Protein AF-A0A522Q6D1-F1 (afdb_monomer)

pLDDT: mean 88.83, std 11.64, range [47.38, 98.12]

Solvent-accessible surface area (backbone atoms only — not comparable to full-atom values): 7460 Å² total; per-residue (Å²): 108,64,66,53,30,51,50,44,46,63,46,35,60,57,50,41,53,47,41,77,34,38,74,61,51,54,44,28,52,67,78,32,62,85,37,71,59,26,69,77,54,32,71,72,56,48,38,50,52,52,27,51,51,35,51,48,55,59,75,37,49,87,76,43,77,50,68,68,51,44,51,51,53,50,54,54,27,53,53,38,43,49,53,30,52,53,47,65,69,43,72,79,61,72,93,60,76,89,62,89,65,49,74,68,56,49,51,52,50,53,54,51,27,54,53,47,38,53,51,44,49,51,52,29,50,51,26,49,56,57,62,71,48,88,128

Radius of gyration: 15.92 Å; Cα contacts (8 Å, |Δi|>4): 111; chains: 1; bounding box: 41×28×47 Å

Sequence (135 aa):
MKILGLLIVVYTPVMLLIHVGTSKILRAWNQHPTSWISRRLPPQRALRIEGMYWLLALAAWPLWHALGWKVVVVLFALIHLGIWAAGELTAGRKKKPAFTTSPSLNQIIIVFDSVEALVLTALGVIAVLFLTRPS

Foldseek 3Di:
DLVLLVVLLVLLVVLLCCLVCVVVLLCCLQPPCPDPSVVPPPPLNNLVSQLVSLVSVVVVVVLQPDPVLVVVSVVSNCVSVVVNVVCVVCVVPDDDRPDPQDPVNVVVSSVVSVVVNVSSVVSSVSSVVVNPDDD

Secondary structure (DSSP, 8-state):
-HHHHHHHHHHHHHHHHHHHHHHHHHHHHHH-TTSHHHHHS-HHHHHHHHHHHHHHHHHTGGG--SHHHHHHHHHHHHHHHHHHHHHHHHTTS----S----HHHHHHHHHHHHHHHHHHHHHHHHHHHHHTS--

Structure (mmCIF, N/CA/C/O backbone):
data_AF-A0A522Q6D1-F1
#
_entry.id   AF-A0A522Q6D1-F1
#
loop_
_atom_site.group_PDB
_atom_site.id
_atom_site.type_symbol
_atom_site.label_atom_id
_atom_site.label_alt_id
_atom_site.label_comp_id
_atom_site.label_asym_id
_atom_site.label_entity_id
_atom_site.label_seq_id
_atom_site.pdbx_PDB_ins_code
_atom_site.Cartn_x
_atom_site.Cartn_y
_atom_site.Cartn_z
_atom_site.occupancy
_atom_site.B_iso_or_equiv
_atom_site.auth_seq_id
_atom_site.auth_comp_id
_atom_site.auth_asym_id
_atom_site.auth_atom_id
_atom_site.pdbx_PDB_model_num
ATOM 1 N N . MET A 1 1 ? -19.100 -1.197 9.531 1.00 87.00 1 MET A N 1
ATOM 2 C CA . MET A 1 1 ? -17.678 -1.058 9.932 1.00 87.00 1 MET A CA 1
ATOM 3 C C . MET A 1 1 ? -16.920 -2.378 10.048 1.00 87.00 1 MET A C 1
ATOM 5 O O . MET A 1 1 ? -15.831 -2.443 9.497 1.00 87.00 1 MET A O 1
ATOM 9 N N . LYS A 1 2 ? -17.458 -3.436 10.685 1.00 90.31 2 LYS A N 1
ATOM 10 C CA . LYS A 1 2 ? -16.753 -4.735 10.799 1.00 90.31 2 LYS A CA 1
ATOM 11 C C . LYS A 1 2 ? -16.335 -5.335 9.444 1.00 90.31 2 LYS A C 1
ATOM 13 O O . LYS A 1 2 ? -15.220 -5.809 9.319 1.00 90.31 2 LYS A O 1
ATOM 18 N N . ILE A 1 3 ? -17.164 -5.212 8.403 1.00 94.44 3 ILE A N 1
ATOM 19 C CA . ILE A 1 3 ? -16.804 -5.664 7.045 1.00 94.44 3 ILE A CA 1
ATOM 20 C C . ILE A 1 3 ? -15.554 -4.939 6.518 1.00 94.44 3 ILE A C 1
ATOM 22 O O . ILE A 1 3 ? -14.639 -5.587 6.030 1.00 94.44 3 ILE A O 1
ATOM 26 N N . LEU A 1 4 ? -15.478 -3.610 6.660 1.00 92.81 4 LEU A N 1
ATOM 27 C CA . LEU A 1 4 ? -14.312 -2.838 6.212 1.00 92.81 4 LEU A CA 1
ATOM 28 C C . LEU A 1 4 ? -13.055 -3.209 7.007 1.00 92.81 4 LEU A C 1
ATOM 30 O O . LEU A 1 4 ? -12.002 -3.401 6.413 1.00 92.81 4 LEU A O 1
ATOM 34 N N . GLY A 1 5 ? -13.180 -3.385 8.327 1.00 92.38 5 GLY A N 1
ATOM 35 C CA . GLY A 1 5 ? -12.083 -3.883 9.161 1.00 92.38 5 GLY A CA 1
ATOM 36 C C . GLY A 1 5 ? -11.586 -5.258 8.707 1.00 92.38 5 GLY A C 1
ATOM 37 O O . GLY A 1 5 ? -10.384 -5.452 8.564 1.00 92.38 5 GLY A O 1
ATOM 38 N N . LEU A 1 6 ? -12.495 -6.190 8.400 1.00 95.62 6 LEU A N 1
ATOM 39 C CA . LEU A 1 6 ? -12.144 -7.518 7.888 1.00 95.62 6 LEU A CA 1
ATOM 40 C C . LEU A 1 6 ? -11.425 -7.436 6.539 1.00 95.62 6 LEU A C 1
ATOM 42 O O . LEU A 1 6 ? -10.409 -8.097 6.346 1.00 95.62 6 LEU A O 1
ATOM 46 N N . LEU A 1 7 ? -11.923 -6.606 5.621 1.00 96.06 7 LEU A N 1
ATOM 47 C CA . LEU A 1 7 ? -11.276 -6.395 4.329 1.00 96.06 7 LEU A CA 1
ATOM 48 C C . LEU A 1 7 ? -9.864 -5.822 4.499 1.00 96.06 7 LEU A C 1
ATOM 50 O O . LEU A 1 7 ? -8.955 -6.286 3.819 1.00 96.06 7 LEU A O 1
ATOM 54 N N . ILE A 1 8 ? -9.657 -4.882 5.430 1.00 95.50 8 ILE A N 1
ATOM 55 C CA . ILE A 1 8 ? -8.319 -4.351 5.729 1.00 95.50 8 ILE A CA 1
ATOM 56 C C . ILE A 1 8 ? -7.415 -5.485 6.204 1.00 95.50 8 ILE A C 1
ATOM 58 O O . ILE A 1 8 ? -6.366 -5.692 5.609 1.00 95.50 8 ILE A O 1
ATOM 62 N N . VAL A 1 9 ? -7.854 -6.284 7.181 1.00 95.75 9 VAL A N 1
ATOM 63 C CA . VAL A 1 9 ? -7.079 -7.426 7.696 1.00 95.75 9 VAL A CA 1
ATOM 64 C C . VAL A 1 9 ? -6.705 -8.422 6.594 1.00 95.75 9 VAL A C 1
ATOM 66 O O . VAL A 1 9 ? -5.594 -8.941 6.601 1.00 95.75 9 VAL A O 1
ATOM 69 N N . VAL A 1 10 ? -7.593 -8.678 5.629 1.00 95.62 10 VAL A N 1
ATOM 70 C CA . VAL A 1 10 ? -7.320 -9.588 4.502 1.00 95.62 10 VAL A CA 1
ATOM 71 C C . VAL A 1 10 ? -6.356 -8.975 3.483 1.00 95.62 10 VAL A C 1
ATOM 73 O O . VAL A 1 10 ? -5.505 -9.683 2.944 1.00 95.62 10 VAL A O 1
ATOM 76 N N . TYR A 1 11 ? -6.465 -7.675 3.206 1.00 94.62 11 TYR A N 1
ATOM 77 C CA . TYR A 1 11 ? -5.599 -7.007 2.233 1.00 94.62 11 TYR A CA 1
ATOM 78 C C . TYR A 1 11 ? -4.222 -6.643 2.799 1.00 94.62 11 TYR A C 1
ATOM 80 O O . TYR A 1 11 ? -3.256 -6.620 2.036 1.00 94.62 11 TYR A O 1
ATOM 88 N N . THR A 1 12 ? -4.092 -6.391 4.106 1.00 96.12 12 THR A N 1
ATOM 89 C CA . THR A 1 12 ? -2.816 -6.010 4.732 1.00 96.12 12 THR A CA 1
ATOM 90 C C . THR A 1 12 ? -1.689 -7.016 4.435 1.00 96.12 12 THR A C 1
ATOM 92 O O . THR A 1 12 ? -0.622 -6.564 4.031 1.00 96.12 12 THR A O 1
ATOM 95 N N . PRO A 1 13 ? -1.872 -8.351 4.523 1.00 96.75 13 PRO A N 1
ATOM 96 C CA . PRO A 1 13 ? -0.847 -9.316 4.121 1.00 96.75 13 PRO A CA 1
ATOM 97 C C . PRO A 1 13 ? -0.413 -9.181 2.660 1.00 96.75 13 PRO A C 1
ATOM 99 O O . PRO A 1 13 ? 0.773 -9.284 2.362 1.00 96.75 13 PRO A O 1
ATOM 102 N N . VAL A 1 14 ? -1.355 -8.931 1.744 1.00 95.25 14 VAL A N 1
ATOM 103 C CA . VAL A 1 14 ? -1.043 -8.739 0.318 1.00 95.25 14 VAL A CA 1
ATOM 104 C C . VAL A 1 14 ? -0.215 -7.472 0.126 1.00 95.25 14 VAL A C 1
ATOM 106 O O . VAL A 1 14 ? 0.802 -7.516 -0.560 1.00 95.25 14 VAL A O 1
ATOM 109 N N . MET A 1 15 ? -0.606 -6.374 0.773 1.00 96.75 15 MET A N 1
ATOM 110 C CA . MET A 1 15 ? 0.147 -5.119 0.753 1.00 96.75 15 MET A CA 1
ATOM 111 C C . MET A 1 15 ? 1.554 -5.302 1.328 1.00 96.75 15 MET A C 1
ATOM 113 O O . MET A 1 15 ? 2.536 -4.947 0.686 1.00 96.75 15 MET A O 1
ATOM 117 N N . LEU A 1 16 ? 1.682 -5.949 2.489 1.00 96.19 16 LEU A N 1
ATOM 118 C CA . LEU A 1 16 ? 2.983 -6.234 3.099 1.00 96.19 16 LEU A CA 1
ATOM 119 C C . LEU A 1 16 ? 3.884 -7.060 2.175 1.00 96.19 16 LEU A C 1
ATOM 121 O O . LEU A 1 16 ? 5.068 -6.760 2.053 1.00 96.19 16 LEU A O 1
ATOM 125 N N . LEU A 1 17 ? 3.336 -8.065 1.485 1.00 95.19 17 LEU A N 1
ATOM 126 C CA . LEU A 1 17 ? 4.088 -8.843 0.499 1.00 95.19 17 LEU A CA 1
ATOM 127 C C . LEU A 1 17 ? 4.575 -7.993 -0.680 1.00 95.19 17 LEU A C 1
ATOM 129 O O . LEU A 1 17 ? 5.667 -8.253 -1.189 1.00 95.19 17 LEU A O 1
ATOM 133 N N . ILE A 1 18 ? 3.793 -6.999 -1.109 1.00 93.44 18 ILE A N 1
ATOM 134 C CA . ILE A 1 18 ? 4.193 -6.061 -2.163 1.00 93.44 18 ILE A CA 1
ATOM 135 C C . ILE A 1 18 ? 5.361 -5.199 -1.669 1.00 93.44 18 ILE A C 1
ATOM 137 O O . ILE A 1 18 ? 6.434 -5.285 -2.261 1.00 93.44 18 ILE A O 1
ATOM 141 N N . HIS A 1 19 ? 5.210 -4.481 -0.551 1.00 94.25 19 HIS A N 1
ATOM 142 C CA . HIS A 1 19 ? 6.223 -3.523 -0.077 1.00 94.25 19 HIS A CA 1
ATOM 143 C C . HIS A 1 19 ? 7.509 -4.192 0.434 1.00 94.25 19 HIS A C 1
ATOM 145 O O . HIS A 1 19 ? 8.617 -3.761 0.120 1.00 94.25 19 HIS A O 1
ATOM 151 N N . VAL A 1 20 ? 7.412 -5.317 1.151 1.00 93.69 20 VAL A N 1
ATOM 152 C CA . VAL A 1 20 ? 8.608 -6.091 1.546 1.00 93.69 20 VAL A CA 1
ATOM 153 C C . VAL A 1 20 ? 9.256 -6.755 0.319 1.00 93.69 20 VAL A C 1
ATOM 155 O O . VAL A 1 20 ? 10.466 -6.990 0.274 1.00 93.69 20 VAL A O 1
ATOM 158 N N . GLY A 1 21 ? 8.455 -7.061 -0.703 1.00 91.19 21 GLY A N 1
ATOM 159 C CA . GLY A 1 21 ? 8.882 -7.680 -1.951 1.00 91.19 21 GLY A CA 1
ATOM 160 C C . GLY A 1 21 ? 9.395 -6.708 -3.014 1.00 91.19 21 GLY A C 1
ATOM 161 O O . GLY A 1 21 ? 9.888 -7.191 -4.041 1.00 91.19 21 GLY A O 1
ATOM 162 N N . THR A 1 22 ? 9.331 -5.387 -2.808 1.00 89.25 22 THR A N 1
ATOM 163 C CA . THR A 1 22 ? 9.507 -4.395 -3.883 1.00 89.25 22 THR A CA 1
ATOM 164 C C . THR A 1 22 ? 10.804 -4.567 -4.656 1.00 89.25 22 THR A C 1
ATOM 166 O O . THR A 1 22 ? 10.791 -4.591 -5.883 1.00 89.25 22 THR A O 1
ATOM 169 N N . SER A 1 23 ? 11.929 -4.807 -3.977 1.00 86.38 23 SER A N 1
ATOM 170 C CA . SER A 1 23 ? 13.214 -5.044 -4.657 1.00 86.38 23 SER A CA 1
ATOM 171 C C . SER A 1 23 ? 13.165 -6.223 -5.641 1.00 86.38 23 SER A C 1
ATOM 173 O O . SER A 1 23 ? 13.751 -6.162 -6.724 1.00 86.38 23 SER A O 1
ATOM 175 N N . LYS A 1 24 ? 12.461 -7.307 -5.287 1.00 89.75 24 LYS A N 1
ATOM 176 C CA . LYS A 1 24 ? 12.289 -8.481 -6.160 1.00 89.75 24 LYS A CA 1
ATOM 177 C C . LYS A 1 24 ? 11.301 -8.186 -7.285 1.00 89.75 24 LYS A C 1
ATOM 179 O O . LYS A 1 24 ? 11.537 -8.605 -8.416 1.00 89.75 24 LYS A O 1
ATOM 184 N N . ILE A 1 25 ? 10.228 -7.460 -6.981 1.00 89.06 25 ILE A N 1
ATOM 185 C CA . ILE A 1 25 ? 9.184 -7.079 -7.934 1.00 89.06 25 ILE A CA 1
ATOM 186 C C . ILE A 1 25 ? 9.749 -6.136 -9.007 1.00 89.06 25 ILE A C 1
ATOM 188 O O . ILE A 1 25 ? 9.647 -6.439 -10.195 1.00 89.06 25 ILE A O 1
ATOM 192 N N . LEU A 1 26 ? 10.446 -5.068 -8.608 1.00 86.50 26 LEU A N 1
ATOM 193 C CA . LEU A 1 26 ? 11.113 -4.137 -9.523 1.00 86.50 26 LEU A CA 1
ATOM 194 C C . LEU A 1 26 ? 12.141 -4.851 -10.403 1.00 86.50 26 LEU A C 1
ATOM 196 O O . LEU A 1 26 ? 12.180 -4.639 -11.617 1.00 86.50 26 LEU A O 1
ATOM 200 N N . ARG A 1 27 ? 12.948 -5.747 -9.818 1.00 87.56 27 ARG A N 1
ATOM 201 C CA . ARG A 1 27 ? 13.907 -6.554 -10.584 1.00 87.56 27 ARG A CA 1
ATOM 202 C C . ARG A 1 27 ? 13.199 -7.440 -11.606 1.00 87.56 27 ARG A C 1
ATOM 204 O O . ARG A 1 27 ? 13.630 -7.498 -12.754 1.00 87.56 27 ARG A O 1
ATOM 211 N N . ALA A 1 28 ? 12.108 -8.096 -11.216 1.00 88.75 28 ALA A N 1
ATOM 212 C CA . ALA A 1 28 ? 11.316 -8.921 -12.120 1.00 88.75 28 ALA A CA 1
ATOM 213 C C . ALA A 1 28 ? 10.739 -8.095 -13.279 1.00 88.75 28 ALA A C 1
ATOM 215 O O . ALA A 1 28 ? 10.846 -8.510 -14.432 1.00 88.75 28 ALA A O 1
ATOM 216 N N . TRP A 1 29 ? 10.196 -6.908 -13.009 1.00 88.12 29 TRP A N 1
ATOM 217 C CA . TRP A 1 29 ? 9.642 -6.037 -14.047 1.00 88.12 29 TRP A CA 1
ATOM 218 C C . TRP A 1 29 ? 10.698 -5.508 -15.019 1.00 88.12 29 TRP A C 1
ATOM 220 O O . TRP A 1 29 ? 10.436 -5.458 -16.220 1.00 88.12 29 TRP A O 1
ATOM 230 N N . ASN A 1 30 ? 11.886 -5.155 -1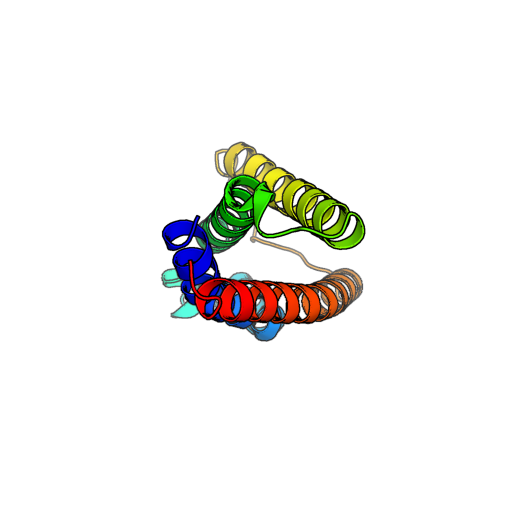4.521 1.00 83.94 30 ASN A N 1
ATOM 231 C CA . ASN A 1 30 ? 12.930 -4.522 -15.328 1.00 83.94 30 ASN A CA 1
ATOM 232 C C . ASN A 1 30 ? 13.850 -5.520 -16.049 1.00 83.94 30 ASN A C 1
ATOM 234 O O . ASN A 1 30 ? 14.241 -5.271 -17.185 1.00 83.94 30 ASN A O 1
ATOM 238 N N . GLN A 1 31 ? 14.210 -6.634 -15.406 1.00 86.94 31 GLN A N 1
ATOM 239 C CA . GLN A 1 31 ? 15.212 -7.583 -15.920 1.00 86.94 31 GLN A CA 1
ATOM 240 C C . GLN A 1 31 ? 14.590 -8.876 -16.459 1.00 86.94 31 GLN A C 1
ATOM 242 O O . GLN A 1 31 ? 15.162 -9.520 -17.336 1.00 86.94 31 GLN A O 1
ATOM 247 N N . HIS A 1 32 ? 13.410 -9.262 -15.962 1.00 86.31 32 HIS A N 1
ATOM 248 C CA . HIS A 1 32 ? 12.758 -10.527 -16.316 1.00 86.31 32 HIS A CA 1
ATOM 249 C C . HIS A 1 32 ? 11.273 -10.327 -16.669 1.00 86.31 32 HIS A C 1
ATOM 251 O O . HIS A 1 32 ? 10.389 -10.859 -15.982 1.00 86.31 32 HIS A O 1
ATOM 257 N N . PRO A 1 33 ? 10.953 -9.591 -17.751 1.00 82.56 33 PRO A N 1
ATOM 258 C CA . PRO A 1 33 ? 9.571 -9.265 -18.117 1.00 82.56 33 PRO A CA 1
ATOM 259 C C . PRO A 1 33 ? 8.700 -10.504 -18.396 1.00 82.56 33 PRO A C 1
ATOM 261 O O . PRO A 1 33 ? 7.479 -10.439 -18.281 1.00 82.56 33 PRO A O 1
ATOM 264 N N . THR A 1 34 ? 9.309 -11.651 -18.703 1.00 88.50 34 THR A N 1
ATOM 265 C CA . THR A 1 34 ? 8.631 -12.943 -18.911 1.00 88.50 34 THR A CA 1
ATOM 266 C C . THR A 1 34 ? 8.449 -13.768 -17.628 1.00 88.50 34 THR A C 1
ATOM 268 O O . THR A 1 34 ? 7.815 -14.828 -17.660 1.00 88.50 34 THR A O 1
ATOM 271 N N . SER A 1 35 ? 8.968 -13.306 -16.484 1.00 89.12 35 SER A N 1
ATOM 272 C CA . SER A 1 35 ? 8.866 -14.013 -15.203 1.00 89.12 35 SER A CA 1
ATOM 273 C C . SER A 1 35 ? 7.414 -14.188 -14.740 1.00 89.12 35 SER A C 1
ATOM 275 O O . SER A 1 35 ? 6.488 -13.500 -15.177 1.00 89.12 35 SER A O 1
ATOM 277 N N . TRP A 1 36 ? 7.186 -15.140 -13.831 1.00 92.75 36 TRP A N 1
ATOM 278 C CA . TRP A 1 36 ? 5.858 -15.353 -13.247 1.00 92.75 36 TRP A CA 1
ATOM 279 C C . TRP A 1 36 ? 5.342 -14.112 -12.497 1.00 92.75 36 TRP A C 1
ATOM 281 O O . TRP A 1 36 ? 4.168 -13.776 -12.642 1.00 92.75 36 TRP A O 1
ATOM 291 N N . ILE A 1 37 ? 6.223 -13.392 -11.786 1.00 88.44 37 ILE A N 1
ATOM 292 C CA . ILE A 1 37 ? 5.889 -12.151 -11.065 1.00 88.44 37 ILE A CA 1
ATOM 293 C C . ILE A 1 37 ? 5.394 -11.090 -12.050 1.00 88.44 37 ILE A C 1
ATOM 295 O O . ILE A 1 37 ? 4.284 -10.594 -11.893 1.00 88.44 37 ILE A O 1
ATOM 299 N N . SER A 1 38 ? 6.150 -10.816 -13.116 1.00 88.06 38 SER A N 1
ATOM 300 C CA . SER A 1 38 ? 5.778 -9.813 -14.125 1.00 88.06 38 SER A CA 1
ATOM 301 C C . SER A 1 38 ? 4.459 -10.139 -14.834 1.00 88.06 38 SER A C 1
ATOM 303 O O . SER A 1 38 ? 3.702 -9.233 -15.179 1.00 88.06 38 SER A O 1
ATOM 305 N N . ARG A 1 39 ? 4.146 -11.430 -15.013 1.00 89.38 39 ARG A N 1
ATOM 306 C CA . ARG A 1 39 ? 2.880 -11.880 -15.618 1.00 89.38 39 ARG A CA 1
ATOM 307 C C . ARG A 1 39 ? 1.685 -11.780 -14.670 1.00 89.38 39 ARG A C 1
ATOM 309 O O . ARG A 1 39 ? 0.597 -11.410 -15.104 1.00 89.38 39 ARG A O 1
ATOM 316 N N . ARG A 1 40 ? 1.844 -12.151 -13.396 1.00 91.75 40 ARG A N 1
ATOM 317 C CA . ARG A 1 40 ? 0.734 -12.203 -12.423 1.00 91.75 40 ARG A CA 1
ATOM 318 C C . ARG A 1 40 ? 0.491 -10.870 -11.727 1.00 91.75 40 ARG A C 1
ATOM 320 O O . ARG A 1 40 ? -0.667 -10.538 -11.470 1.00 91.75 40 ARG A O 1
ATOM 327 N N . LEU A 1 41 ? 1.555 -10.123 -11.466 1.00 91.06 41 LEU A N 1
ATOM 328 C CA . LEU A 1 41 ? 1.554 -8.830 -10.800 1.00 91.06 41 LEU A CA 1
ATOM 329 C C . LEU A 1 41 ? 2.301 -7.810 -11.677 1.00 91.06 41 LEU A C 1
ATOM 331 O O . LEU A 1 41 ? 3.407 -7.406 -11.333 1.00 91.06 41 LEU A O 1
ATOM 335 N N . PRO A 1 42 ? 1.754 -7.422 -12.843 1.00 90.19 42 PRO A N 1
ATOM 336 C CA . PRO A 1 42 ? 2.322 -6.329 -13.625 1.00 90.19 42 PRO A CA 1
ATOM 337 C C . PRO A 1 42 ? 2.177 -4.989 -12.874 1.00 90.19 42 PRO A C 1
ATOM 339 O O . PRO A 1 42 ? 1.277 -4.874 -12.035 1.00 90.19 42 PRO A O 1
ATOM 342 N N . PRO A 1 43 ? 2.967 -3.953 -13.224 1.00 88.31 43 PRO A N 1
ATOM 343 C CA . PRO A 1 43 ? 2.964 -2.662 -12.526 1.00 88.31 43 PRO A CA 1
ATOM 344 C C . PRO A 1 43 ? 1.564 -2.071 -12.318 1.00 88.31 43 PRO A C 1
ATOM 346 O O . PRO A 1 43 ? 1.189 -1.741 -11.200 1.00 88.31 43 PRO A O 1
ATOM 349 N N . GLN A 1 44 ? 0.732 -2.048 -13.366 1.00 88.94 44 GLN A N 1
ATOM 350 C CA . GLN A 1 44 ? -0.626 -1.499 -13.272 1.00 88.94 44 GLN A CA 1
ATOM 351 C C . GLN A 1 44 ? -1.510 -2.255 -12.276 1.00 88.94 44 GLN A C 1
ATOM 353 O O . GLN A 1 44 ? -2.382 -1.672 -11.637 1.00 88.94 44 GLN A O 1
ATOM 358 N N . ARG A 1 45 ? -1.310 -3.571 -12.145 1.00 91.06 45 ARG A N 1
ATOM 359 C CA . ARG A 1 45 ? -2.070 -4.376 -11.189 1.00 91.06 45 ARG A CA 1
ATOM 360 C C . ARG A 1 45 ? -1.614 -4.098 -9.759 1.00 91.06 45 ARG A C 1
ATOM 362 O O . ARG A 1 45 ? -2.478 -4.027 -8.895 1.00 91.06 45 ARG A O 1
ATOM 369 N N . ALA A 1 46 ? -0.310 -3.933 -9.527 1.00 92.00 46 ALA A N 1
ATOM 370 C CA . ALA A 1 46 ? 0.219 -3.550 -8.217 1.00 92.00 46 ALA A CA 1
ATOM 371 C C . ALA A 1 46 ? -0.344 -2.189 -7.777 1.00 92.00 46 ALA A C 1
ATOM 373 O O . ALA A 1 46 ? -1.001 -2.121 -6.744 1.00 92.00 46 ALA A O 1
ATOM 374 N N . LEU A 1 47 ? -0.259 -1.170 -8.644 1.00 91.81 47 LEU A N 1
ATOM 375 C CA . LEU A 1 47 ? -0.812 0.164 -8.373 1.00 91.81 47 LEU A CA 1
ATOM 376 C C . LEU A 1 47 ? -2.316 0.144 -8.072 1.00 91.81 47 LEU A C 1
ATOM 378 O O . LEU A 1 47 ? -2.780 0.845 -7.178 1.00 91.81 47 LEU A O 1
ATOM 382 N N . ARG A 1 48 ? -3.092 -0.678 -8.792 1.00 93.75 48 ARG A N 1
ATOM 383 C CA . ARG A 1 48 ? -4.525 -0.860 -8.505 1.00 93.75 48 ARG A CA 1
ATOM 384 C C . ARG A 1 48 ? -4.763 -1.479 -7.133 1.00 93.75 48 ARG A C 1
ATOM 386 O O . ARG A 1 48 ? -5.656 -1.025 -6.429 1.00 93.75 48 ARG A O 1
ATOM 393 N N . ILE A 1 49 ? -4.003 -2.511 -6.761 1.00 95.00 49 ILE A N 1
ATOM 394 C CA . ILE A 1 49 ? -4.130 -3.162 -5.447 1.00 95.00 49 ILE A CA 1
ATOM 395 C C . ILE A 1 49 ? -3.808 -2.160 -4.334 1.00 95.00 49 ILE A C 1
ATOM 397 O O . ILE A 1 49 ? -4.601 -2.023 -3.403 1.00 95.00 49 ILE A O 1
ATOM 401 N N . GLU A 1 50 ? -2.705 -1.424 -4.471 1.00 95.31 50 GLU A N 1
ATOM 402 C CA . GLU A 1 50 ? -2.297 -0.384 -3.523 1.00 95.31 50 GLU A CA 1
ATOM 403 C C . GLU A 1 50 ? -3.353 0.724 -3.413 1.00 95.31 50 GLU A C 1
ATOM 405 O O . GLU A 1 50 ? -3.821 1.042 -2.319 1.00 95.31 50 GLU A O 1
ATOM 410 N N . GLY A 1 51 ? -3.819 1.257 -4.546 1.00 95.12 51 GLY A N 1
ATOM 411 C CA . GLY A 1 51 ? -4.868 2.275 -4.578 1.00 95.12 51 GLY A CA 1
ATOM 412 C C . GLY A 1 51 ? -6.180 1.802 -3.943 1.00 95.12 51 GLY A C 1
ATOM 413 O O . GLY A 1 51 ? -6.785 2.525 -3.151 1.00 95.12 51 GLY A O 1
ATOM 414 N N . MET A 1 52 ? -6.606 0.567 -4.222 1.00 96.31 52 MET A N 1
ATOM 415 C CA . MET A 1 52 ? -7.801 -0.021 -3.607 1.00 96.31 52 MET A CA 1
ATOM 416 C C . MET A 1 52 ? -7.658 -0.180 -2.091 1.00 96.31 52 MET A C 1
ATOM 418 O O . MET A 1 52 ? -8.614 0.099 -1.365 1.00 96.31 52 MET A O 1
ATOM 422 N N . TYR A 1 53 ? -6.486 -0.594 -1.603 1.00 97.19 53 TYR A N 1
ATOM 423 C CA . TYR A 1 53 ? -6.233 -0.687 -0.167 1.00 97.19 53 TYR A CA 1
ATOM 424 C C . TYR A 1 53 ? -6.348 0.678 0.514 1.00 97.19 53 TYR A C 1
ATOM 426 O O . TYR A 1 53 ? -7.020 0.808 1.538 1.00 97.19 53 TYR A O 1
ATOM 434 N N . TRP A 1 54 ? -5.757 1.716 -0.071 1.00 97.81 54 TRP A N 1
ATOM 435 C CA . TRP A 1 54 ? -5.813 3.054 0.510 1.00 97.81 54 TRP A CA 1
ATOM 436 C C . TRP A 1 54 ? -7.209 3.692 0.421 1.00 97.81 54 TRP A C 1
ATOM 438 O O . TRP A 1 54 ? -7.622 4.374 1.360 1.00 97.81 54 TRP A O 1
ATOM 448 N N . LEU A 1 55 ? -7.996 3.399 -0.623 1.00 97.38 55 LEU A N 1
ATOM 449 C CA . LEU A 1 55 ? -9.428 3.740 -0.655 1.00 97.38 55 LEU A CA 1
ATOM 450 C C . LEU A 1 55 ? -10.207 3.034 0.454 1.00 97.38 55 LEU A C 1
ATOM 452 O O . LEU A 1 55 ? -11.049 3.652 1.104 1.00 97.38 55 LEU A O 1
ATOM 456 N N . LEU A 1 56 ? -9.925 1.752 0.685 1.00 97.06 56 LEU A N 1
ATOM 457 C CA . LEU A 1 56 ? -10.543 0.993 1.764 1.00 97.06 56 LEU A CA 1
ATOM 458 C C . LEU A 1 56 ? -10.177 1.583 3.132 1.00 97.06 56 LEU A C 1
ATOM 460 O O . LEU A 1 56 ? -11.055 1.727 3.984 1.00 97.06 56 LEU A O 1
ATOM 464 N N . ALA A 1 57 ? -8.917 1.977 3.325 1.00 96.62 57 ALA A N 1
ATOM 465 C CA . ALA A 1 57 ? -8.471 2.652 4.535 1.00 96.62 57 ALA A CA 1
ATOM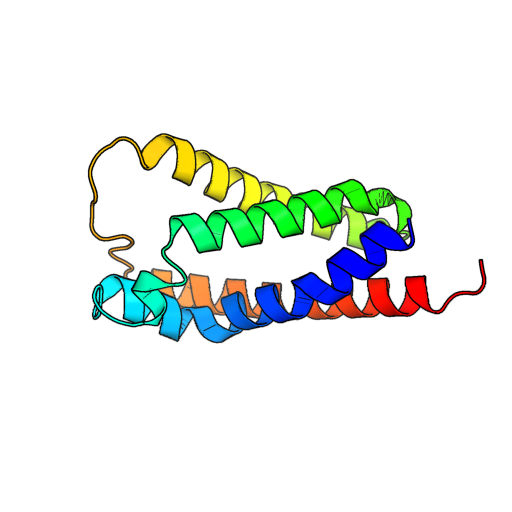 466 C C . ALA A 1 57 ? -9.202 3.992 4.731 1.00 96.62 57 ALA A C 1
ATOM 468 O O . ALA A 1 57 ? -9.702 4.257 5.821 1.00 96.62 57 ALA A O 1
ATOM 469 N N . LEU A 1 58 ? -9.361 4.805 3.684 1.00 97.62 58 LEU A N 1
ATOM 470 C CA . LEU A 1 58 ? -10.158 6.037 3.753 1.00 97.62 58 LEU A CA 1
ATOM 471 C C . LEU A 1 58 ? -11.635 5.759 4.074 1.00 97.62 58 LEU A C 1
ATOM 473 O O . LEU A 1 58 ? -12.205 6.410 4.948 1.00 97.62 58 LEU A O 1
ATOM 477 N N . ALA A 1 59 ? -12.249 4.768 3.425 1.00 97.00 59 ALA A N 1
ATOM 478 C CA . ALA A 1 59 ? -13.639 4.378 3.674 1.00 97.00 59 ALA A CA 1
ATOM 479 C C . ALA A 1 59 ? -13.849 3.855 5.108 1.00 97.00 59 ALA A C 1
ATOM 481 O O . ALA A 1 59 ? -14.911 4.036 5.704 1.00 97.00 59 ALA A O 1
ATOM 482 N N . ALA A 1 60 ? -12.816 3.252 5.694 1.00 95.44 60 ALA A N 1
ATOM 483 C CA . ALA A 1 60 ? -12.768 2.804 7.077 1.00 95.44 60 ALA A CA 1
ATOM 484 C C . ALA A 1 60 ? -12.565 3.946 8.094 1.00 95.44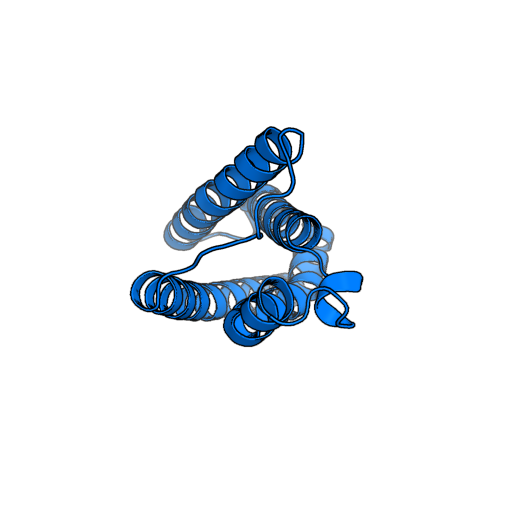 60 ALA A C 1
ATOM 486 O O . ALA A 1 60 ? -12.149 3.681 9.218 1.00 95.44 60 ALA A O 1
ATOM 487 N N . TRP A 1 61 ? -12.890 5.198 7.748 1.00 95.12 61 TRP A N 1
ATOM 488 C CA . TRP A 1 61 ? -12.614 6.395 8.554 1.00 95.12 61 TRP A CA 1
ATOM 489 C C . TRP A 1 61 ? -12.906 6.282 10.063 1.00 95.12 61 TRP A C 1
ATOM 491 O O . TRP A 1 61 ? -12.046 6.670 10.858 1.00 95.12 61 TRP A O 1
ATOM 501 N N . PRO A 1 62 ? -14.053 5.724 10.506 1.00 93.12 62 PRO A N 1
ATOM 502 C CA . PRO A 1 62 ? -14.331 5.546 11.931 1.00 93.12 62 PRO A CA 1
ATOM 503 C C . PRO A 1 62 ? -13.365 4.617 12.686 1.00 93.12 62 PRO A C 1
ATOM 505 O O . PRO A 1 62 ? -13.319 4.700 13.909 1.00 93.12 62 PRO A O 1
ATOM 508 N N . LEU A 1 63 ? -12.600 3.745 12.010 1.00 93.25 63 LEU A N 1
ATOM 509 C CA . LEU A 1 63 ? -11.596 2.889 12.666 1.00 93.25 63 LEU A CA 1
ATOM 510 C C . LEU A 1 63 ? -10.414 3.711 13.207 1.00 93.25 63 LEU A C 1
ATOM 512 O O . LEU A 1 63 ? -9.769 3.315 14.179 1.00 93.25 63 LEU A O 1
ATOM 516 N N . TRP A 1 64 ? -10.136 4.871 12.612 1.00 94.31 64 TRP A N 1
ATOM 517 C CA . TRP A 1 64 ? -8.972 5.699 12.929 1.00 94.31 64 TRP A CA 1
ATOM 518 C C . TRP A 1 64 ? -9.316 6.730 14.006 1.00 94.31 64 TRP A C 1
ATOM 520 O O . TRP A 1 64 ? -9.451 7.919 13.730 1.00 94.31 64 TRP A O 1
ATOM 530 N N . HIS A 1 65 ? -9.500 6.291 15.252 1.00 90.69 65 HIS A N 1
ATOM 531 C CA . HIS A 1 65 ? -9.954 7.187 16.325 1.00 90.69 65 HIS A CA 1
ATOM 532 C C . HIS A 1 65 ? -8.997 8.360 16.598 1.00 90.69 65 HIS A C 1
ATOM 534 O O . HIS A 1 65 ? -9.445 9.495 16.757 1.00 90.69 65 HIS A O 1
ATOM 540 N N . ALA A 1 66 ? -7.687 8.104 16.643 1.00 95.00 66 ALA A N 1
ATOM 541 C CA . ALA A 1 66 ? -6.699 9.145 16.909 1.00 95.00 66 ALA A CA 1
ATOM 542 C C . ALA A 1 66 ? -6.433 10.000 15.661 1.00 95.00 66 ALA A C 1
ATOM 544 O O . ALA A 1 66 ? -6.274 9.472 14.559 1.00 95.00 66 ALA A O 1
ATOM 545 N N . LEU A 1 67 ? -6.298 11.318 15.851 1.00 96.06 67 LEU A N 1
ATOM 546 C CA . LEU A 1 67 ? -5.99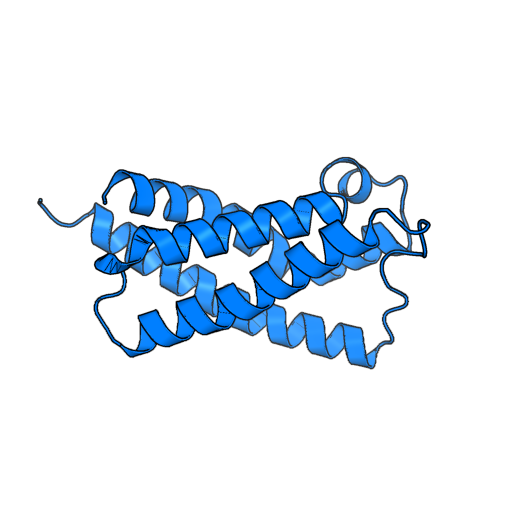8 12.261 14.767 1.00 96.06 67 LEU A CA 1
ATOM 547 C C . LEU A 1 67 ? -4.720 11.880 14.002 1.00 96.06 67 LEU A C 1
ATOM 549 O O . LEU A 1 67 ? -4.700 11.965 12.779 1.00 96.06 67 LEU A O 1
ATOM 553 N N . GLY A 1 68 ? -3.693 11.386 14.702 1.00 96.25 68 GLY A N 1
ATOM 554 C CA . GLY A 1 68 ? -2.452 10.926 14.074 1.00 96.25 68 GLY A CA 1
ATOM 555 C C . GLY A 1 68 ? -2.682 9.846 13.010 1.00 96.25 68 GLY A C 1
ATOM 556 O O . GLY A 1 68 ? -2.166 9.963 11.904 1.00 96.25 68 GLY A O 1
ATOM 557 N N . TRP A 1 69 ? -3.531 8.850 13.286 1.00 96.62 69 TRP A N 1
ATOM 558 C CA . TRP A 1 69 ? -3.841 7.790 12.316 1.00 96.62 69 TRP A CA 1
ATOM 559 C C . TRP A 1 69 ? -4.623 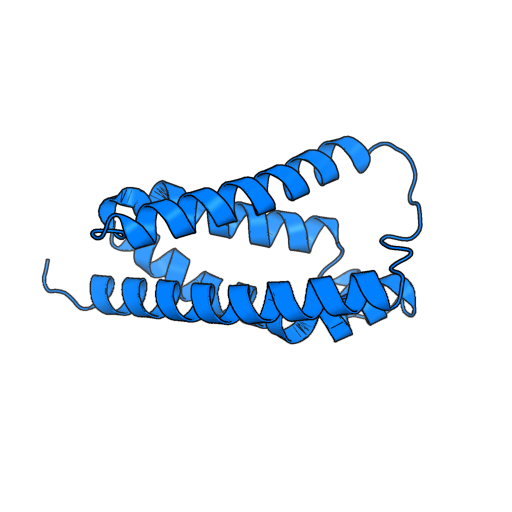8.302 11.112 1.00 96.62 69 TRP A C 1
ATOM 561 O O . TRP A 1 69 ? -4.363 7.875 9.992 1.00 96.62 69 TRP A O 1
ATOM 571 N N . LYS A 1 70 ? -5.531 9.259 11.317 1.00 96.81 70 LYS A N 1
ATOM 572 C CA . LYS A 1 70 ? -6.244 9.918 10.215 1.00 96.81 70 LYS A CA 1
ATOM 573 C C . LYS A 1 70 ? -5.283 10.640 9.278 1.00 96.81 70 LYS A C 1
ATOM 575 O O . LYS A 1 70 ? -5.390 10.482 8.067 1.00 96.81 70 LYS A O 1
ATOM 580 N N . VAL A 1 71 ? -4.330 11.390 9.836 1.00 97.88 71 VAL A N 1
ATOM 581 C CA . VAL A 1 71 ? -3.298 12.084 9.053 1.00 97.88 71 VAL A CA 1
ATOM 582 C C . VAL A 1 71 ? -2.452 11.081 8.273 1.00 97.88 71 VAL A C 1
ATOM 584 O O . VAL A 1 71 ? -2.289 11.247 7.068 1.00 97.88 71 VAL A O 1
ATOM 587 N N . VAL A 1 72 ? -1.980 10.011 8.922 1.00 97.56 72 VAL A N 1
ATOM 588 C CA . VAL A 1 72 ? -1.208 8.945 8.260 1.00 97.56 72 VAL A CA 1
ATOM 589 C C . VAL A 1 72 ? -1.995 8.336 7.096 1.00 97.56 72 VAL A C 1
ATOM 591 O O . VAL A 1 72 ? -1.484 8.290 5.981 1.00 97.56 72 VAL A O 1
ATOM 594 N N . VAL A 1 73 ? -3.252 7.937 7.317 1.00 97.62 73 VAL A N 1
ATOM 595 C CA . VAL A 1 73 ? -4.098 7.345 6.267 1.00 97.62 73 VAL A CA 1
ATOM 596 C C . VAL A 1 73 ? -4.308 8.310 5.101 1.00 97.62 73 VAL A C 1
ATOM 598 O O . VAL A 1 73 ? -4.188 7.897 3.952 1.00 97.62 73 VAL A O 1
ATOM 601 N N . VAL A 1 74 ? -4.578 9.591 5.371 1.00 98.12 74 VAL A N 1
ATOM 602 C CA . VAL A 1 74 ? -4.753 10.601 4.316 1.00 98.12 74 VAL A CA 1
ATOM 603 C C . VAL A 1 74 ? -3.466 10.799 3.517 1.00 98.12 74 VAL A C 1
ATOM 605 O O . VAL A 1 74 ? -3.522 10.789 2.291 1.00 98.12 74 VAL A O 1
ATOM 608 N N . LEU A 1 75 ? -2.314 10.945 4.177 1.00 97.75 75 LEU A N 1
ATOM 609 C CA . LEU A 1 75 ? -1.033 11.167 3.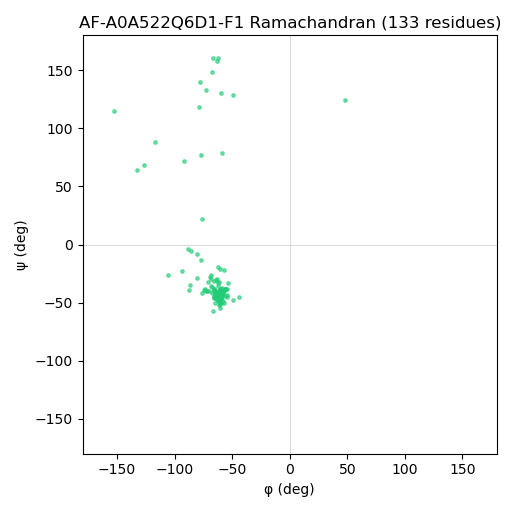497 1.00 97.75 75 LEU A CA 1
ATOM 610 C C . LEU A 1 75 ? -0.676 10.005 2.568 1.00 97.75 75 LEU A C 1
ATOM 612 O O . LEU A 1 75 ? -0.399 10.222 1.389 1.00 97.75 75 LEU A O 1
ATOM 616 N N . PHE A 1 76 ? -0.732 8.774 3.074 1.00 97.06 76 PHE A N 1
ATOM 617 C CA . PHE A 1 76 ? -0.428 7.601 2.262 1.00 97.06 76 PHE A CA 1
ATOM 618 C C . PHE A 1 76 ? -1.454 7.389 1.146 1.00 97.06 76 PHE A C 1
ATOM 620 O O . PHE A 1 76 ? -1.065 7.064 0.023 1.00 97.06 76 PHE A O 1
ATOM 627 N N . ALA A 1 77 ? -2.740 7.638 1.404 1.00 97.19 77 ALA A N 1
ATOM 628 C CA . ALA A 1 77 ? -3.750 7.550 0.361 1.00 97.19 77 ALA A CA 1
ATOM 629 C C . ALA A 1 77 ? -3.527 8.582 -0.748 1.00 97.19 77 ALA A C 1
ATOM 631 O O . ALA A 1 77 ? -3.626 8.236 -1.920 1.00 97.19 77 ALA A O 1
ATOM 632 N N . LEU A 1 78 ? -3.163 9.824 -0.421 1.0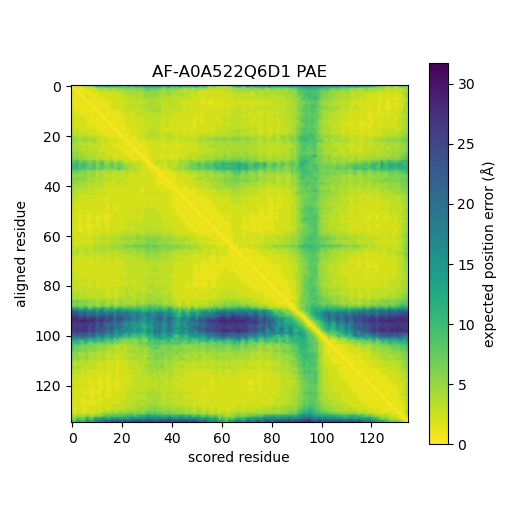0 97.75 78 LEU A N 1
ATOM 633 C CA . LEU A 1 78 ? -2.850 10.834 -1.436 1.00 97.75 78 LEU A CA 1
ATOM 634 C C . LEU A 1 78 ? -1.684 10.402 -2.333 1.00 97.75 78 LEU A C 1
ATOM 636 O O . LEU A 1 78 ? -1.779 10.539 -3.553 1.00 97.75 78 LEU A O 1
ATOM 640 N N . ILE A 1 79 ? -0.621 9.841 -1.747 1.00 94.75 79 ILE A N 1
ATOM 641 C CA . ILE A 1 79 ? 0.537 9.335 -2.498 1.00 94.75 79 ILE A CA 1
ATOM 642 C C . ILE A 1 79 ? 0.098 8.224 -3.460 1.00 94.75 79 ILE A C 1
ATOM 644 O O . ILE A 1 79 ? 0.300 8.333 -4.670 1.00 94.75 79 ILE A O 1
ATOM 648 N N . HIS A 1 80 ? -0.561 7.186 -2.951 1.00 95.75 80 HIS A N 1
ATOM 649 C CA . HIS A 1 80 ? -0.886 5.999 -3.743 1.00 95.75 80 HIS A CA 1
ATOM 650 C C . HIS A 1 80 ? -1.979 6.247 -4.774 1.00 95.75 80 HIS A C 1
ATOM 652 O O . HIS A 1 80 ? -1.870 5.786 -5.908 1.00 95.75 80 HIS A O 1
ATOM 658 N N . LEU A 1 81 ? -3.014 7.013 -4.424 1.00 96.25 81 LEU A N 1
ATOM 659 C CA . LEU A 1 81 ? -4.060 7.380 -5.376 1.00 96.25 81 LEU A CA 1
ATOM 660 C C . LEU A 1 81 ? -3.523 8.325 -6.449 1.00 96.25 81 LEU A C 1
ATOM 662 O O . LEU A 1 81 ? -3.902 8.188 -7.610 1.00 96.25 81 LEU A O 1
ATOM 666 N N . GLY A 1 82 ? -2.604 9.228 -6.096 1.00 94.69 82 GLY A N 1
ATOM 667 C CA . GLY A 1 82 ? -1.910 10.081 -7.058 1.00 94.69 82 GLY A CA 1
ATOM 668 C C . GLY A 1 82 ? -1.069 9.271 -8.047 1.00 94.69 82 GLY A C 1
ATOM 669 O O . GLY A 1 82 ? -1.202 9.455 -9.259 1.00 94.69 82 GLY A O 1
ATOM 670 N N . ILE A 1 83 ? -0.253 8.333 -7.551 1.00 90.88 83 ILE A N 1
ATOM 671 C CA . ILE A 1 83 ? 0.572 7.451 -8.394 1.00 90.88 83 ILE A CA 1
ATOM 672 C C . ILE A 1 83 ? -0.313 6.545 -9.256 1.00 90.88 83 ILE A C 1
ATOM 674 O O . ILE A 1 83 ? -0.067 6.412 -10.456 1.00 90.88 83 ILE A O 1
ATOM 678 N N . TRP A 1 84 ? -1.365 5.953 -8.687 1.00 93.19 84 TRP A N 1
ATOM 679 C CA . TRP A 1 84 ? -2.294 5.114 -9.440 1.00 93.19 84 TRP A CA 1
ATOM 680 C C . TRP A 1 84 ? -3.011 5.908 -10.540 1.00 93.19 84 TRP A C 1
ATOM 682 O O . TRP A 1 84 ? -3.015 5.469 -11.693 1.00 93.19 84 TRP A O 1
ATOM 692 N N . ALA A 1 85 ? -3.539 7.098 -10.235 1.00 90.38 85 ALA A N 1
ATOM 693 C CA . ALA A 1 85 ? -4.183 7.965 -11.221 1.00 90.38 85 ALA A CA 1
ATOM 694 C C . ALA A 1 85 ? -3.213 8.371 -12.341 1.00 90.38 85 ALA A C 1
ATOM 696 O O . ALA A 1 85 ? -3.554 8.271 -13.521 1.00 90.38 85 ALA A O 1
ATOM 697 N N . ALA A 1 86 ? -1.980 8.755 -11.997 1.00 88.94 86 ALA A N 1
ATOM 698 C CA . ALA A 1 86 ? -0.937 9.039 -12.981 1.00 88.94 86 ALA A CA 1
ATOM 699 C C . ALA A 1 86 ? -0.623 7.808 -13.852 1.00 88.94 86 ALA A C 1
ATOM 701 O O . ALA A 1 86 ? -0.451 7.937 -15.068 1.00 88.94 86 ALA A O 1
ATOM 702 N N . GLY A 1 87 ? -0.600 6.614 -13.255 1.00 84.12 87 GLY A N 1
ATOM 703 C CA . GLY A 1 87 ? -0.433 5.339 -13.951 1.00 84.12 87 GLY A CA 1
ATOM 704 C C . GLY A 1 87 ? -1.553 5.050 -14.954 1.00 84.12 87 GLY A C 1
ATOM 705 O O . GLY A 1 87 ? -1.273 4.720 -16.104 1.00 84.12 87 GLY A O 1
ATOM 706 N N . GLU A 1 88 ? -2.823 5.229 -14.575 1.00 85.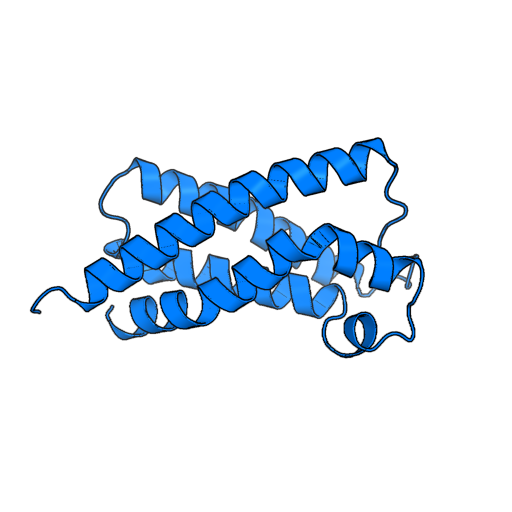38 88 GLU A N 1
ATOM 707 C CA . GLU A 1 88 ? -3.963 5.064 -15.499 1.00 85.38 88 GLU A CA 1
ATOM 708 C C . GLU A 1 88 ? -3.911 6.077 -16.660 1.00 85.38 88 GLU A C 1
ATOM 710 O O . GLU A 1 88 ? -4.138 5.708 -17.813 1.00 85.38 88 GLU A O 1
ATOM 715 N N . LEU A 1 89 ? -3.537 7.334 -16.391 1.00 84.19 89 LEU A N 1
ATOM 716 C CA . LEU A 1 89 ? -3.420 8.376 -17.424 1.00 84.19 89 LEU A CA 1
ATOM 717 C C . LEU A 1 89 ? -2.258 8.130 -18.404 1.00 84.19 89 LEU A C 1
ATOM 719 O O . LEU A 1 89 ? -2.324 8.531 -19.569 1.00 84.19 89 LEU A O 1
ATOM 723 N N . THR A 1 90 ? -1.185 7.480 -17.950 1.00 75.62 90 THR A N 1
ATOM 724 C CA . THR A 1 90 ? 0.022 7.219 -18.754 1.00 75.62 90 THR A CA 1
ATOM 725 C C . THR A 1 90 ? 0.020 5.859 -19.446 1.00 75.62 90 THR A C 1
ATOM 727 O O . THR A 1 90 ? 0.652 5.732 -20.496 1.00 75.62 90 THR A O 1
ATOM 730 N N . ALA A 1 91 ? -0.737 4.871 -18.958 1.00 63.00 91 ALA A N 1
ATOM 731 C CA . ALA A 1 91 ? -0.853 3.540 -19.566 1.00 63.00 91 ALA A CA 1
ATOM 732 C C . ALA A 1 91 ? -1.331 3.568 -21.038 1.00 63.00 91 ALA A C 1
ATOM 734 O O . ALA A 1 91 ? -1.039 2.644 -21.799 1.00 63.00 91 ALA A O 1
ATOM 735 N N . GLY A 1 92 ? -1.995 4.649 -21.472 1.00 54.47 92 GLY A N 1
ATOM 736 C CA . GLY A 1 92 ? -2.369 4.885 -22.873 1.00 54.47 92 GLY A CA 1
ATOM 737 C C . GLY A 1 92 ? -1.232 5.369 -23.791 1.00 54.47 92 GLY A C 1
ATOM 738 O O . GLY A 1 92 ? -1.378 5.336 -25.013 1.00 54.47 92 GLY A O 1
AT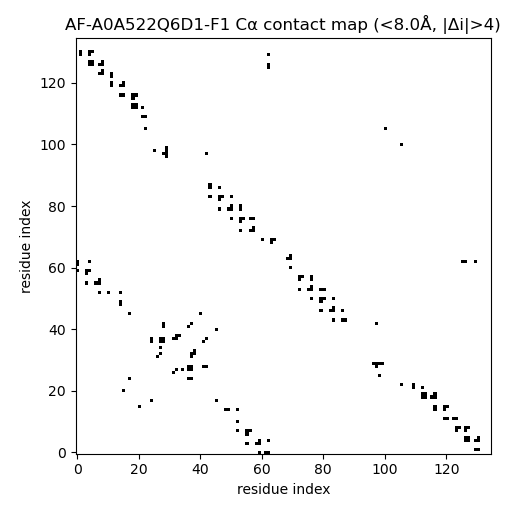OM 739 N N . ARG A 1 93 ? -0.081 5.804 -23.257 1.00 54.47 93 ARG A N 1
ATOM 740 C CA . ARG A 1 93 ? 1.033 6.391 -24.028 1.00 54.47 93 ARG A CA 1
ATOM 741 C C . ARG A 1 93 ? 2.302 5.538 -23.919 1.00 54.47 93 ARG A C 1
ATOM 743 O O . ARG A 1 93 ? 3.151 5.819 -23.093 1.00 54.47 93 ARG A O 1
ATOM 750 N N . LYS A 1 94 ? 2.438 4.551 -24.820 1.00 47.78 94 LYS A N 1
ATOM 751 C CA . LYS A 1 94 ? 3.624 3.697 -25.105 1.00 47.78 94 LYS A CA 1
ATOM 752 C C . LYS A 1 94 ? 4.336 3.070 -23.886 1.00 47.78 94 LYS A C 1
ATOM 754 O O . LYS A 1 94 ? 4.885 3.749 -23.030 1.00 47.78 94 LYS A O 1
ATOM 759 N N . LYS A 1 95 ? 4.463 1.735 -23.918 1.00 47.38 95 LYS A N 1
ATOM 760 C CA . LYS A 1 95 ? 5.257 0.894 -22.999 1.00 47.38 95 LYS A CA 1
ATOM 761 C C . LYS A 1 95 ? 6.746 1.284 -23.004 1.00 47.38 95 LYS A C 1
ATOM 763 O O . LYS A 1 95 ? 7.561 0.630 -23.649 1.00 47.38 95 LYS A O 1
ATOM 768 N N . LYS A 1 96 ? 7.116 2.357 -22.308 1.00 51.00 96 LYS A N 1
ATOM 769 C CA . LYS A 1 96 ? 8.498 2.552 -21.863 1.00 51.00 96 LYS A CA 1
ATOM 770 C C . LYS A 1 96 ? 8.810 1.484 -20.804 1.00 51.00 96 LYS A C 1
ATOM 772 O O . LYS A 1 96 ? 7.883 1.047 -20.117 1.00 51.00 96 LYS A O 1
ATOM 777 N N . PRO A 1 97 ? 10.068 1.020 -20.693 1.00 51.78 97 PRO A N 1
ATOM 778 C CA . PRO A 1 97 ? 10.468 0.126 -19.610 1.00 51.78 97 PRO A CA 1
ATOM 779 C C . PRO A 1 97 ? 9.994 0.723 -18.284 1.00 51.78 97 PRO A C 1
ATOM 781 O O . PRO A 1 97 ? 10.187 1.916 -18.049 1.00 51.78 97 PRO A O 1
ATOM 784 N N . ALA A 1 98 ? 9.298 -0.098 -17.493 1.00 54.22 98 ALA A N 1
ATOM 785 C CA . ALA A 1 98 ? 8.412 0.354 -16.425 1.00 54.22 98 ALA A CA 1
ATOM 786 C C . ALA A 1 98 ? 9.104 1.302 -15.440 1.00 54.22 98 ALA A C 1
ATOM 788 O O . ALA A 1 98 ? 8.465 2.246 -14.999 1.00 54.22 98 ALA A O 1
ATOM 789 N N . PHE A 1 99 ? 10.402 1.124 -15.178 1.00 55.91 99 PHE A N 1
ATOM 790 C CA . PHE A 1 99 ? 11.220 2.088 -14.451 1.00 55.91 99 PHE A CA 1
ATOM 791 C C . PHE A 1 99 ? 12.690 1.965 -14.875 1.00 55.91 99 PHE A C 1
ATOM 793 O O . PHE A 1 99 ? 13.339 0.967 -14.571 1.00 55.91 99 PHE A O 1
ATOM 800 N N . THR A 1 100 ? 13.277 2.986 -15.505 1.00 55.12 100 THR A N 1
ATOM 801 C CA . THR A 1 100 ? 14.739 3.177 -15.435 1.00 55.12 100 THR A CA 1
ATOM 802 C C . THR A 1 100 ? 15.062 3.780 -14.071 1.00 55.12 100 THR A C 1
ATOM 804 O O . THR A 1 100 ? 15.232 4.990 -13.937 1.00 55.12 100 THR A O 1
ATOM 807 N N . THR A 1 101 ? 15.051 2.952 -13.029 1.00 63.19 101 THR A N 1
ATOM 808 C CA . THR A 1 101 ? 15.379 3.366 -11.663 1.00 63.19 101 THR A CA 1
ATOM 809 C C . THR A 1 101 ? 16.894 3.460 -11.505 1.00 63.19 101 THR A C 1
ATOM 811 O O . THR A 1 101 ? 17.603 2.465 -11.650 1.00 63.19 101 THR A O 1
ATOM 814 N N . SER A 1 102 ? 17.408 4.655 -11.201 1.00 76.62 102 SER A N 1
ATOM 815 C CA . SER A 1 102 ? 18.797 4.804 -10.755 1.00 76.62 102 SER A CA 1
ATOM 816 C C . SER A 1 102 ? 19.008 4.057 -9.425 1.00 76.62 102 SER A C 1
ATOM 818 O O . SER A 1 102 ? 18.043 3.850 -8.680 1.00 76.62 102 SER A O 1
ATOM 820 N N . PRO A 1 103 ? 20.252 3.689 -9.064 1.00 77.19 103 PRO A N 1
ATOM 821 C CA . PRO A 1 103 ? 20.541 3.087 -7.760 1.00 77.19 103 PRO A CA 1
ATOM 822 C C . PRO A 1 103 ? 20.039 3.932 -6.579 1.00 77.19 103 PRO A C 1
ATOM 824 O O . PRO A 1 103 ? 19.491 3.388 -5.624 1.00 77.19 103 PRO A O 1
ATOM 827 N N . SER A 1 104 ? 20.149 5.262 -6.681 1.00 83.12 104 SER A N 1
ATOM 828 C CA . SER A 1 104 ? 19.647 6.203 -5.673 1.00 83.12 104 SER A CA 1
ATOM 829 C C . SER A 1 104 ? 18.124 6.168 -5.541 1.00 83.12 104 SER A C 1
ATOM 831 O O . SER A 1 104 ? 17.610 6.097 -4.429 1.00 83.12 104 SER A O 1
ATOM 833 N N . LEU A 1 105 ? 17.392 6.149 -6.660 1.00 81.25 105 LEU A N 1
ATOM 834 C CA . LEU A 1 105 ? 15.933 6.060 -6.641 1.00 81.25 105 LEU A CA 1
ATOM 835 C C . LEU A 1 105 ? 15.468 4.711 -6.079 1.00 81.25 105 LEU A C 1
ATOM 837 O O . LEU A 1 105 ? 14.517 4.664 -5.307 1.00 81.25 105 LEU A O 1
ATOM 841 N N . ASN A 1 106 ? 16.172 3.625 -6.404 1.00 80.75 106 ASN A N 1
ATOM 842 C CA . ASN A 1 106 ? 15.885 2.309 -5.842 1.00 80.75 106 ASN A CA 1
ATOM 843 C C . ASN A 1 106 ? 16.062 2.286 -4.313 1.00 80.75 106 ASN A C 1
ATOM 845 O O . ASN A 1 106 ? 15.233 1.719 -3.609 1.00 80.75 106 ASN A O 1
ATOM 849 N N . GLN A 1 107 ? 17.104 2.935 -3.786 1.00 83.75 107 GLN A N 1
ATOM 850 C CA . GLN A 1 107 ? 17.310 3.036 -2.340 1.00 83.75 107 GLN A CA 1
ATOM 851 C C . GLN A 1 107 ? 16.211 3.864 -1.656 1.00 83.75 107 GLN A C 1
ATOM 853 O O . GLN A 1 107 ? 15.729 3.466 -0.599 1.00 83.75 107 GLN A O 1
ATOM 858 N N . ILE A 1 108 ? 15.775 4.967 -2.275 1.00 87.75 108 ILE A N 1
ATOM 859 C CA . ILE A 1 108 ? 14.658 5.783 -1.773 1.00 87.75 108 ILE A CA 1
ATOM 860 C C . ILE A 1 108 ? 13.371 4.954 -1.701 1.00 87.75 108 ILE A C 1
ATOM 862 O O . ILE A 1 108 ? 12.696 4.984 -0.675 1.00 87.75 108 ILE A O 1
ATOM 866 N N . ILE A 1 109 ? 13.068 4.182 -2.751 1.00 86.69 109 ILE A N 1
ATOM 867 C CA . ILE A 1 109 ? 11.889 3.305 -2.788 1.00 86.69 109 ILE A CA 1
ATOM 868 C C . ILE A 1 109 ? 11.951 2.275 -1.656 1.00 86.69 109 ILE A C 1
ATOM 870 O O . ILE A 1 109 ? 10.993 2.136 -0.910 1.00 86.69 109 ILE A O 1
ATOM 874 N N . ILE A 1 110 ? 13.096 1.615 -1.458 1.00 85.75 110 ILE A N 1
ATOM 875 C CA . ILE A 1 110 ? 13.251 0.603 -0.400 1.00 85.75 110 ILE A CA 1
ATOM 876 C C . ILE A 1 110 ? 13.038 1.200 0.998 1.00 85.75 110 ILE A C 1
ATOM 878 O O . ILE A 1 110 ? 12.399 0.578 1.849 1.00 85.75 110 ILE A O 1
ATOM 882 N N . VAL A 1 111 ? 13.578 2.395 1.258 1.00 90.38 111 VAL A N 1
ATOM 883 C CA . VAL A 1 111 ? 13.393 3.074 2.549 1.00 90.38 111 VAL A CA 1
ATOM 884 C C . VAL A 1 111 ? 11.927 3.454 2.745 1.00 90.38 111 VAL A C 1
ATOM 886 O O . VAL A 1 111 ? 11.368 3.180 3.806 1.00 90.38 111 VAL A O 1
ATOM 889 N N . PHE A 1 112 ? 11.302 4.036 1.721 1.00 91.88 112 PHE A N 1
ATOM 890 C CA . PHE A 1 112 ? 9.885 4.389 1.747 1.00 91.88 112 PHE A CA 1
ATOM 891 C C . PHE A 1 112 ? 9.002 3.163 2.020 1.00 91.88 112 PHE A C 1
ATOM 893 O O . PHE A 1 112 ? 8.208 3.186 2.958 1.00 91.88 112 PHE A O 1
ATOM 900 N N . ASP A 1 113 ? 9.225 2.059 1.307 1.00 92.75 113 ASP A N 1
ATOM 901 C CA . ASP A 1 113 ? 8.476 0.810 1.483 1.00 92.75 113 ASP A CA 1
ATOM 902 C C . ASP A 1 113 ? 8.679 0.180 2.861 1.00 92.75 113 ASP A C 1
ATOM 904 O O . ASP A 1 113 ? 7.778 -0.463 3.395 1.00 92.75 113 ASP A O 1
ATOM 908 N N . SER A 1 114 ? 9.852 0.370 3.468 1.00 91.75 114 SER A N 1
ATOM 909 C CA . SER A 1 114 ? 10.109 -0.108 4.830 1.00 91.75 114 SER A CA 1
ATOM 910 C C . SER A 1 114 ? 9.267 0.663 5.850 1.00 91.75 114 SER A C 1
ATOM 912 O O . SER A 1 114 ? 8.694 0.063 6.761 1.00 91.75 114 SER A O 1
ATOM 914 N N . VAL A 1 115 ? 9.150 1.985 5.682 1.00 95.69 115 VAL A N 1
ATOM 915 C CA . VAL A 1 115 ? 8.256 2.820 6.500 1.00 95.69 115 VAL A CA 1
ATOM 916 C C . VAL A 1 115 ? 6.801 2.427 6.256 1.00 95.69 115 VAL A C 1
ATOM 918 O O . VAL A 1 115 ? 6.036 2.271 7.209 1.00 95.69 115 VAL A O 1
ATOM 921 N N . GLU A 1 116 ? 6.423 2.208 5.000 1.00 94.94 116 GLU A N 1
ATOM 922 C CA . GLU A 1 116 ? 5.071 1.794 4.649 1.00 94.94 116 GLU A CA 1
ATOM 923 C C . GLU A 1 116 ? 4.709 0.429 5.236 1.00 94.94 116 GLU A C 1
ATOM 925 O O . GLU A 1 116 ? 3.638 0.282 5.817 1.00 94.94 116 GLU A O 1
ATOM 930 N N . ALA A 1 117 ? 5.613 -0.549 5.200 1.00 96.06 117 ALA A N 1
ATOM 931 C CA . ALA A 1 117 ? 5.388 -1.858 5.807 1.00 96.06 117 ALA A CA 1
ATOM 932 C C . ALA A 1 117 ? 5.106 -1.762 7.319 1.00 96.06 117 ALA A C 1
ATOM 934 O O . ALA A 1 117 ? 4.237 -2.472 7.839 1.00 96.06 117 ALA A O 1
ATOM 935 N N . LEU A 1 118 ? 5.782 -0.854 8.032 1.00 96.62 118 LEU A N 1
ATOM 936 C CA . LEU A 1 118 ? 5.493 -0.585 9.446 1.00 96.62 118 LEU A CA 1
ATOM 937 C C . LEU A 1 118 ? 4.097 0.023 9.630 1.00 96.62 118 LEU A C 1
ATOM 939 O O . LEU A 1 118 ? 3.337 -0.430 10.491 1.00 96.62 118 LEU A O 1
ATOM 943 N N . VAL A 1 119 ? 3.732 1.003 8.798 1.00 96.44 119 VAL A N 1
ATOM 944 C CA . VAL A 1 119 ? 2.400 1.627 8.821 1.00 96.44 119 VAL A CA 1
ATOM 945 C C . VAL A 1 119 ? 1.309 0.596 8.527 1.00 96.44 119 VAL A C 1
ATOM 947 O O . VAL A 1 119 ? 0.342 0.499 9.279 1.00 96.44 119 VAL A O 1
ATOM 950 N N . LEU A 1 120 ? 1.478 -0.223 7.490 1.00 96.88 120 LEU A N 1
ATOM 951 C CA . LEU A 1 120 ? 0.549 -1.286 7.111 1.00 96.88 120 LEU A CA 1
ATOM 952 C C . LEU A 1 120 ? 0.358 -2.304 8.233 1.00 96.88 120 LEU A C 1
ATOM 954 O O . LEU A 1 120 ? -0.776 -2.680 8.531 1.00 96.88 120 LEU A O 1
ATOM 958 N N . THR A 1 121 ? 1.448 -2.705 8.891 1.00 97.31 121 THR A N 1
ATOM 959 C CA . THR A 1 121 ? 1.393 -3.610 10.047 1.00 97.31 121 THR A CA 1
ATOM 960 C C . THR A 1 121 ? 0.559 -2.998 11.168 1.00 97.31 121 THR A C 1
ATOM 962 O O . THR A 1 121 ? -0.342 -3.651 11.697 1.00 97.31 121 THR A O 1
ATOM 965 N N . ALA A 1 122 ? 0.797 -1.727 11.498 1.00 97.06 122 ALA A N 1
ATOM 966 C CA . ALA A 1 122 ? 0.045 -1.038 12.539 1.00 97.06 122 ALA A CA 1
ATOM 967 C C . ALA A 1 122 ? -1.447 -0.888 12.186 1.00 97.06 122 ALA A C 1
ATOM 969 O O . ALA A 1 122 ? -2.300 -1.165 13.030 1.00 97.06 122 ALA A O 1
ATOM 970 N N . LEU A 1 123 ? -1.779 -0.526 10.941 1.00 95.88 123 LEU A N 1
ATOM 971 C CA . LEU A 1 123 ? -3.167 -0.451 10.467 1.00 95.88 123 LEU A CA 1
ATOM 972 C C . LEU A 1 123 ? -3.865 -1.816 10.536 1.00 95.88 123 LEU A C 1
ATOM 974 O O . LEU A 1 123 ? -5.010 -1.894 10.986 1.00 95.88 123 LEU A O 1
ATOM 978 N N . GLY A 1 124 ? -3.168 -2.891 10.157 1.00 95.31 124 GLY A N 1
ATOM 979 C CA . GLY A 1 124 ? -3.664 -4.260 10.279 1.00 95.31 124 GLY A CA 1
ATOM 980 C C . GLY A 1 124 ? -3.959 -4.638 11.731 1.00 95.31 124 GLY A C 1
ATOM 981 O O . GLY A 1 124 ? -5.048 -5.124 12.028 1.00 95.31 124 GLY A O 1
ATOM 982 N N . VAL A 1 125 ? -3.038 -4.346 12.655 1.00 96.38 125 VAL A N 1
ATOM 983 C CA . VAL A 1 125 ? -3.234 -4.587 14.096 1.00 96.38 125 VAL A CA 1
ATOM 984 C C . VAL A 1 125 ? -4.428 -3.794 14.630 1.00 96.38 125 VAL A C 1
ATOM 986 O O . VAL A 1 125 ? -5.273 -4.361 15.320 1.00 96.38 125 VAL A O 1
ATOM 989 N N . ILE A 1 126 ? -4.553 -2.510 14.281 1.00 95.19 126 ILE A N 1
ATOM 990 C CA . ILE A 1 126 ? -5.700 -1.679 14.680 1.00 95.19 126 ILE A CA 1
ATOM 991 C C . ILE A 1 126 ? -7.011 -2.282 14.165 1.00 95.19 126 ILE A C 1
ATOM 993 O O . ILE A 1 126 ? -7.984 -2.359 14.917 1.00 95.19 126 ILE A O 1
ATOM 997 N N . ALA A 1 127 ? -7.039 -2.744 12.913 1.00 94.38 127 ALA A N 1
ATOM 998 C CA . ALA A 1 127 ? -8.213 -3.379 12.331 1.00 94.38 127 ALA A CA 1
ATOM 999 C C . ALA A 1 127 ? -8.570 -4.698 13.041 1.00 94.38 127 ALA A C 1
ATOM 1001 O O . ALA A 1 127 ? -9.741 -4.907 13.358 1.00 94.38 127 ALA A O 1
ATOM 1002 N N . VAL A 1 128 ? -7.587 -5.545 13.372 1.00 95.56 128 VAL A N 1
ATOM 1003 C CA . VAL A 1 128 ? -7.809 -6.765 14.174 1.00 95.56 128 VAL A CA 1
ATOM 1004 C C . VAL A 1 128 ? -8.384 -6.413 15.545 1.00 95.56 128 VAL A C 1
ATOM 1006 O O . VAL A 1 128 ? -9.425 -6.947 15.924 1.00 95.56 128 VAL A O 1
ATOM 1009 N N . LEU A 1 129 ? -7.763 -5.472 16.262 1.00 94.06 129 LEU A N 1
ATOM 1010 C CA . LEU A 1 129 ? -8.226 -5.046 17.585 1.00 94.06 129 LEU A CA 1
ATOM 1011 C C . LEU A 1 129 ? -9.649 -4.479 17.534 1.00 94.06 129 LEU A C 1
ATOM 1013 O O . LEU A 1 129 ? -10.449 -4.731 18.435 1.00 94.06 129 LEU A O 1
ATOM 1017 N N . PHE A 1 130 ? -9.983 -3.734 16.479 1.00 92.00 130 PHE A N 1
ATOM 1018 C CA . PHE A 1 130 ? -11.336 -3.239 16.243 1.00 92.00 130 PHE A CA 1
ATOM 1019 C C . PHE A 1 130 ? -12.341 -4.386 16.056 1.00 92.00 130 PHE A C 1
ATOM 1021 O O . PHE A 1 130 ? -13.430 -4.343 16.628 1.00 92.00 130 PHE A O 1
ATOM 1028 N N . LEU A 1 131 ? -11.983 -5.422 15.292 1.00 92.75 131 LEU A N 1
ATOM 1029 C CA . LEU A 1 131 ? -12.849 -6.583 15.058 1.00 92.75 131 LEU A CA 1
ATOM 1030 C C . LEU A 1 131 ? -13.102 -7.408 16.321 1.00 92.75 131 LEU A C 1
ATOM 1032 O O . LEU A 1 131 ? -14.189 -7.969 16.461 1.00 92.75 131 LEU A O 1
ATOM 1036 N N . THR A 1 132 ? -12.133 -7.460 17.237 1.00 92.19 132 THR A N 1
ATOM 1037 C CA . THR A 1 132 ? -12.249 -8.208 18.497 1.00 92.19 132 THR A CA 1
ATOM 1038 C C . THR A 1 132 ? -13.038 -7.477 19.582 1.00 92.19 132 THR A C 1
ATOM 1040 O O . THR A 1 132 ? -13.327 -8.069 20.619 1.00 92.19 132 THR A O 1
ATOM 1043 N N . ARG A 1 133 ? -13.405 -6.202 19.380 1.00 87.00 133 ARG A N 1
ATOM 1044 C CA . ARG A 1 133 ? -14.241 -5.480 20.349 1.00 87.00 133 ARG A CA 1
ATOM 1045 C C . ARG A 1 133 ? -15.687 -6.001 20.302 1.00 87.00 133 ARG A C 1
ATOM 1047 O O . ARG A 1 133 ? -16.252 -6.115 19.203 1.00 87.00 133 ARG A O 1
ATOM 1054 N N . PRO A 1 134 ? -16.306 -6.291 21.463 1.00 76.38 134 PRO A N 1
ATOM 1055 C CA . PRO A 1 134 ? -17.736 -6.559 21.516 1.00 76.38 134 PRO A CA 1
ATOM 1056 C C . PRO A 1 134 ? -18.481 -5.327 20.989 1.00 76.38 134 PRO A C 1
ATOM 1058 O O . PRO A 1 134 ? -18.134 -4.193 21.322 1.00 76.38 134 PRO A O 1
ATOM 1061 N N . SER A 1 135 ? -19.411 -5.573 20.065 1.00 66.69 135 SER A N 1
ATOM 1062 C CA . SER A 1 135 ? -20.249 -4.550 19.424 1.00 66.69 135 SER A CA 1
ATOM 1063 C C . SER A 1 135 ? -21.443 -4.188 20.279 1.00 66.69 135 SER A C 1
ATOM 1065 O O . SER A 1 135 ? -22.005 -5.139 20.862 1.00 66.69 135 SER A O 1
#

Mean predicted aligned error: 5.07 Å